Protein AF-A0A6N6SAE1-F1 (afdb_monomer_lite)

Radius of gyration: 24.91 Å; chains: 1; bounding box: 40×36×78 Å

Sequence (89 aa):
MTKKLYDVCHGREYEKGGETKTAWSRVGVLVMAEDGRIAIRLDAVPAGAWDGWLKVFPREEKDKPAPAPAAPPPKAKPAFADMDDDIPF

pLDDT: mean 81.87, std 14.16, range [52.81, 96.44]

Secondary structure (DSSP, 8-state):
---EEEEEEEEEEEEETTEEEEEEEEEEEEEE-TTS-EEEEES----SS--S--EEEEPPP--SPPPPPPPPPP-PPPTTTTSSS----

Structure (mmCIF, N/CA/C/O backbone):
data_AF-A0A6N6SAE1-F1
#
_entry.id   AF-A0A6N6SAE1-F1
#
loop_
_atom_site.group_PDB
_atom_site.id
_atom_site.type_symbol
_atom_site.label_atom_id
_atom_site.label_alt_id
_atom_site.label_comp_id
_atom_site.label_asym_id
_atom_site.label_entity_id
_atom_site.label_seq_id
_atom_site.pdbx_PDB_ins_code
_atom_site.Cartn_x
_atom_site.Cartn_y
_atom_site.Cartn_z
_atom_site.occupancy
_atom_site.B_iso_or_equiv
_atom_site.auth_seq_id
_atom_site.auth_comp_id
_atom_site.auth_asym_id
_atom_site.auth_atom_id
_atom_site.pdbx_PDB_model_num
ATOM 1 N N . MET A 1 1 ? -21.313 4.439 13.594 1.00 54.81 1 MET A N 1
ATOM 2 C CA . MET A 1 1 ? -20.119 3.575 13.550 1.00 54.81 1 MET A CA 1
ATOM 3 C C . MET A 1 1 ? -19.535 3.656 12.152 1.00 54.81 1 MET A C 1
ATOM 5 O O . MET A 1 1 ? -19.922 2.876 11.288 1.00 54.81 1 MET A O 1
ATOM 9 N N . THR A 1 2 ? -18.657 4.623 11.908 1.00 63.59 2 THR A N 1
ATOM 10 C CA . THR A 1 2 ? -18.066 4.857 10.584 1.00 63.59 2 THR A CA 1
ATOM 11 C C . THR A 1 2 ? -16.598 4.461 10.640 1.00 63.59 2 THR A C 1
ATOM 13 O O . THR A 1 2 ? -15.753 5.194 11.146 1.00 63.59 2 THR A O 1
ATOM 16 N N . LYS A 1 3 ? -16.284 3.260 10.147 1.00 77.50 3 LYS A N 1
ATOM 17 C CA . LYS A 1 3 ? -14.899 2.793 10.015 1.00 77.50 3 LYS A CA 1
ATOM 18 C C . LYS A 1 3 ? -14.246 3.530 8.850 1.00 77.50 3 LYS A C 1
ATOM 20 O O . LYS A 1 3 ? -14.803 3.538 7.755 1.00 77.50 3 LYS A O 1
ATOM 25 N N . LYS A 1 4 ? -13.061 4.107 9.063 1.00 89.12 4 LYS A N 1
ATOM 26 C CA . LYS A 1 4 ? -12.294 4.714 7.968 1.00 89.12 4 LYS A CA 1
ATOM 27 C C . LYS A 1 4 ? -11.516 3.626 7.242 1.00 89.12 4 LYS A C 1
ATOM 29 O O . LYS A 1 4 ? -10.772 2.863 7.865 1.00 89.12 4 LYS A O 1
ATOM 34 N N . LEU A 1 5 ? -11.715 3.553 5.932 1.00 93.19 5 LEU A N 1
ATOM 35 C CA . LEU A 1 5 ? -11.026 2.619 5.055 1.00 93.19 5 LEU A CA 1
ATOM 36 C C . LEU A 1 5 ? -9.963 3.360 4.254 1.00 93.19 5 LEU A C 1
ATOM 38 O O . LEU A 1 5 ? -10.210 4.433 3.706 1.00 93.19 5 LEU A O 1
ATOM 42 N N . TYR A 1 6 ? -8.798 2.740 4.154 1.00 95.31 6 TYR A N 1
ATOM 43 C CA . TYR A 1 6 ? -7.701 3.214 3.333 1.00 95.31 6 TYR A CA 1
ATOM 44 C C . TYR A 1 6 ? -7.230 2.090 2.416 1.00 95.31 6 TYR A C 1
ATOM 46 O O . TYR A 1 6 ? -7.172 0.927 2.824 1.00 95.31 6 TYR A O 1
ATOM 54 N N . ASP A 1 7 ? -6.887 2.435 1.184 1.00 96.25 7 ASP A N 1
ATOM 55 C CA . ASP A 1 7 ? -6.240 1.527 0.250 1.00 96.25 7 ASP A CA 1
ATOM 56 C C . ASP A 1 7 ? -4.734 1.504 0.525 1.00 96.25 7 ASP A C 1
ATOM 58 O O . ASP A 1 7 ? -4.096 2.542 0.703 1.00 96.25 7 ASP A O 1
ATOM 62 N N . VAL A 1 8 ? -4.165 0.301 0.577 1.00 96.38 8 VAL A N 1
ATOM 63 C CA . VAL A 1 8 ? -2.723 0.086 0.735 1.00 96.38 8 VAL A CA 1
ATOM 64 C C . VAL A 1 8 ? -2.162 -0.269 -0.632 1.00 96.38 8 VAL A C 1
ATOM 66 O O . VAL A 1 8 ? -2.599 -1.250 -1.236 1.00 96.38 8 VAL A O 1
ATOM 69 N N . CYS A 1 9 ? -1.211 0.516 -1.127 1.00 95.12 9 CYS A N 1
ATOM 70 C CA . CYS A 1 9 ? -0.707 0.438 -2.492 1.00 95.12 9 CYS A CA 1
ATOM 71 C C . CYS A 1 9 ? 0.816 0.297 -2.538 1.00 95.12 9 CYS A C 1
ATOM 73 O O . CYS A 1 9 ? 1.544 0.925 -1.771 1.00 95.12 9 CYS A O 1
ATOM 75 N N . HIS A 1 10 ? 1.287 -0.487 -3.500 1.00 93.94 10 HIS A 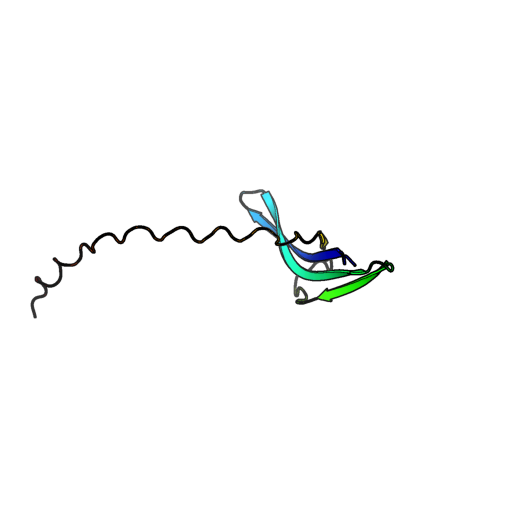N 1
ATOM 76 C CA . HIS A 1 10 ? 2.683 -0.558 -3.912 1.00 93.94 10 HIS A CA 1
ATOM 77 C C . HIS A 1 10 ? 2.895 0.371 -5.116 1.00 93.94 10 HIS A C 1
ATOM 79 O O . HIS A 1 10 ? 2.070 0.402 -6.033 1.00 93.94 10 HIS A O 1
ATOM 85 N N . GLY A 1 11 ? 3.980 1.145 -5.090 1.00 92.88 11 GLY A N 1
ATOM 86 C CA . GLY A 1 11 ? 4.396 1.997 -6.200 1.00 92.88 11 GLY A CA 1
ATOM 87 C C . GLY A 1 11 ? 5.464 1.316 -7.049 1.00 92.88 11 GLY A C 1
ATOM 88 O O . GLY A 1 11 ? 6.392 0.714 -6.511 1.00 92.88 11 GLY A O 1
ATOM 89 N N . ARG A 1 12 ? 5.349 1.433 -8.371 1.00 90.38 12 ARG A N 1
ATOM 90 C CA . ARG A 1 12 ? 6.397 1.066 -9.327 1.00 90.38 12 ARG A CA 1
ATOM 91 C C . ARG A 1 12 ? 6.691 2.249 -10.232 1.00 90.38 12 ARG A C 1
ATOM 93 O O . ARG A 1 12 ? 5.783 2.771 -10.875 1.00 90.38 12 ARG A O 1
ATOM 100 N N . GLU A 1 13 ? 7.949 2.651 -10.304 1.00 91.19 13 GLU A N 1
ATOM 101 C CA . GLU A 1 13 ? 8.373 3.698 -11.228 1.00 91.19 13 GLU A CA 1
ATOM 102 C C . GLU A 1 13 ? 8.442 3.175 -12.665 1.00 91.19 13 GLU A C 1
ATOM 104 O O . GLU A 1 13 ? 8.792 2.018 -12.920 1.00 91.19 13 GLU A O 1
ATOM 109 N N . TYR A 1 14 ? 8.064 4.031 -13.606 1.00 90.81 14 TYR A N 1
ATOM 110 C CA . TYR A 1 14 ? 8.172 3.790 -15.035 1.00 90.81 14 TYR A CA 1
ATOM 111 C C . TYR A 1 14 ? 8.376 5.116 -15.767 1.00 90.81 14 TYR A C 1
ATOM 113 O O . TYR A 1 14 ? 7.864 6.155 -15.350 1.00 90.81 14 TYR A O 1
ATOM 121 N N . GLU A 1 15 ? 9.098 5.079 -16.882 1.00 94.19 15 GLU A N 1
ATOM 122 C CA . GLU A 1 15 ? 9.244 6.242 -17.752 1.00 94.19 15 GLU A CA 1
ATOM 123 C C . GLU A 1 15 ? 8.121 6.277 -18.787 1.00 94.19 15 GLU A C 1
ATOM 125 O O . GLU A 1 15 ? 7.785 5.270 -19.416 1.00 94.19 15 GLU A O 1
ATOM 130 N N . LYS A 1 16 ? 7.535 7.457 -18.989 1.00 91.38 16 LYS A N 1
ATOM 131 C CA . LYS A 1 16 ? 6.568 7.690 -20.062 1.00 91.38 16 LYS A CA 1
ATOM 132 C C . LYS A 1 16 ? 6.779 9.071 -20.656 1.00 91.38 16 LYS A C 1
ATOM 134 O O . LYS A 1 16 ? 6.408 10.070 -20.050 1.00 91.38 16 LYS A O 1
ATOM 139 N N . GLY A 1 17 ? 7.331 9.103 -21.868 1.00 86.81 17 GLY A N 1
ATOM 140 C CA . GLY A 1 17 ? 7.569 10.349 -22.602 1.00 86.81 17 GLY A CA 1
ATOM 141 C C . GLY A 1 17 ? 8.671 11.221 -21.997 1.00 86.81 17 GLY A C 1
ATOM 142 O O . GLY A 1 17 ? 8.551 12.436 -22.035 1.00 86.81 17 GLY A O 1
ATOM 143 N N . GLY A 1 18 ? 9.710 10.612 -21.414 1.00 91.69 18 GLY A N 1
ATOM 144 C CA . GLY A 1 18 ? 10.824 11.333 -20.783 1.00 91.69 18 GLY A CA 1
ATOM 145 C C . GLY A 1 18 ? 10.557 11.810 -19.351 1.00 91.69 18 GLY A C 1
ATOM 146 O O . GLY A 1 18 ? 11.423 12.441 -18.757 1.00 91.69 18 GLY A O 1
ATOM 147 N N . GLU A 1 19 ? 9.387 11.499 -18.784 1.00 92.38 19 GLU A N 1
ATOM 148 C CA . GLU A 1 19 ? 9.067 11.752 -17.377 1.00 92.38 19 GLU A CA 1
ATOM 149 C C . GLU A 1 19 ? 8.975 10.439 -16.591 1.00 92.38 19 GLU A C 1
ATOM 151 O O . GLU A 1 19 ? 8.303 9.493 -17.024 1.00 92.38 19 GLU A O 1
ATOM 156 N N . THR A 1 20 ? 9.572 10.414 -15.399 1.00 93.00 20 THR A N 1
ATOM 157 C CA . THR A 1 20 ? 9.386 9.337 -14.420 1.00 93.00 20 THR A CA 1
ATOM 158 C C . THR A 1 20 ? 8.031 9.485 -13.737 1.00 93.00 20 THR A C 1
ATOM 160 O O . THR A 1 20 ? 7.721 10.521 -13.148 1.00 93.00 20 THR A O 1
ATOM 163 N N . LYS A 1 21 ? 7.206 8.438 -13.806 1.00 93.00 21 LYS A N 1
ATOM 164 C CA . LYS A 1 21 ? 5.882 8.365 -13.175 1.00 93.00 21 LYS A CA 1
ATOM 165 C C . LYS A 1 21 ? 5.794 7.139 -12.280 1.00 93.00 21 LYS A C 1
ATOM 167 O O . LYS A 1 21 ? 6.439 6.126 -12.527 1.00 93.00 21 LYS A O 1
ATOM 172 N N . TH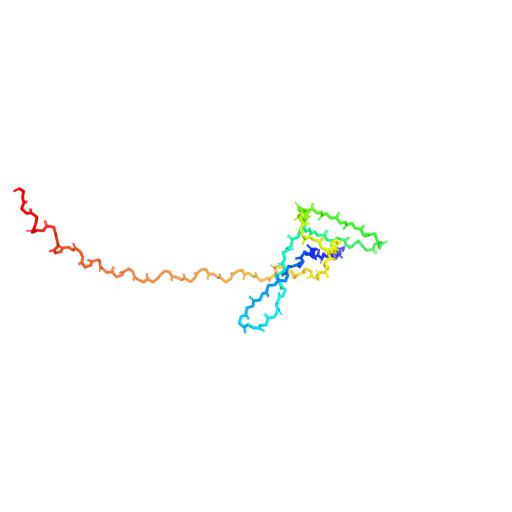R A 1 22 ? 4.950 7.209 -11.254 1.0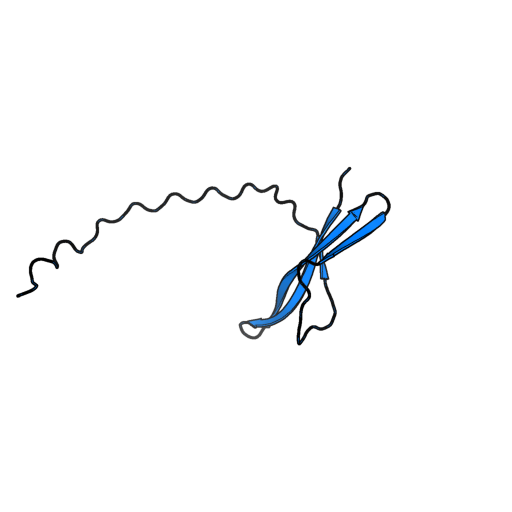0 92.75 22 THR A N 1
ATOM 173 C CA . THR A 1 22 ? 4.682 6.072 -10.366 1.00 92.75 22 THR A CA 1
ATOM 174 C C . THR A 1 22 ? 3.346 5.436 -10.723 1.00 92.75 22 THR A C 1
ATOM 176 O O . THR A 1 22 ? 2.303 6.090 -10.707 1.00 92.75 22 THR A O 1
ATOM 179 N N . ALA A 1 23 ? 3.370 4.147 -11.047 1.00 91.44 23 ALA A N 1
ATOM 180 C CA . ALA A 1 23 ? 2.185 3.317 -11.169 1.00 91.44 23 ALA A CA 1
ATOM 181 C C . ALA A 1 23 ? 1.845 2.738 -9.793 1.00 91.44 23 ALA A C 1
ATOM 183 O O . ALA A 1 23 ? 2.658 2.037 -9.191 1.00 91.44 23 ALA A O 1
ATOM 184 N N . TRP A 1 24 ? 0.643 3.028 -9.303 1.00 93.19 24 TRP A N 1
ATOM 185 C CA . TRP A 1 24 ? 0.154 2.522 -8.025 1.00 93.19 24 TRP A CA 1
ATOM 186 C C . TRP A 1 24 ? -0.700 1.280 -8.244 1.00 93.19 24 TRP A C 1
ATOM 188 O O . TRP A 1 24 ? -1.687 1.320 -8.974 1.00 93.19 24 TRP A O 1
ATOM 198 N N . SER A 1 25 ? -0.340 0.187 -7.580 1.00 92.56 25 SER A N 1
ATOM 199 C CA . SER A 1 25 ? -1.139 -1.037 -7.538 1.00 92.56 25 SER A CA 1
ATOM 200 C C . SER A 1 25 ? -1.621 -1.269 -6.116 1.00 92.56 25 SER A C 1
ATOM 202 O O . SER A 1 25 ? -0.814 -1.313 -5.188 1.00 92.56 25 SER A O 1
ATOM 204 N N . ARG A 1 26 ? -2.932 -1.428 -5.925 1.00 94.94 26 ARG A N 1
ATOM 205 C CA . ARG A 1 26 ? -3.490 -1.757 -4.611 1.00 94.94 26 ARG A CA 1
ATOM 206 C C . ARG A 1 26 ? -3.137 -3.196 -4.236 1.00 94.94 26 ARG A C 1
ATOM 208 O O . ARG A 1 26 ? -3.371 -4.114 -5.013 1.00 94.94 26 ARG A O 1
ATOM 215 N N . VAL A 1 27 ? -2.625 -3.378 -3.024 1.00 95.88 27 VAL A N 1
ATOM 216 C CA . VAL A 1 27 ? -2.196 -4.670 -2.464 1.00 95.88 27 VAL A CA 1
ATOM 217 C C . VAL A 1 27 ? -2.898 -5.022 -1.154 1.00 95.88 27 VAL A C 1
ATOM 219 O O . VAL A 1 27 ? -2.740 -6.127 -0.645 1.00 95.88 27 VAL A O 1
ATOM 222 N N . GLY A 1 28 ? -3.697 -4.112 -0.599 1.00 95.81 28 GLY A N 1
ATOM 223 C CA . GLY A 1 28 ? -4.468 -4.385 0.605 1.00 95.81 28 GLY A CA 1
ATOM 224 C C . GLY A 1 28 ? -5.376 -3.240 1.027 1.00 95.81 28 GLY A C 1
ATOM 225 O O . GLY A 1 28 ? -5.632 -2.303 0.265 1.00 95.81 28 GLY A O 1
ATOM 226 N N . VAL A 1 29 ? -5.861 -3.335 2.262 1.00 95.94 29 VAL A N 1
ATOM 227 C CA . VAL A 1 29 ? -6.682 -2.333 2.948 1.00 95.94 29 VAL A CA 1
ATOM 228 C C . VAL A 1 29 ? -6.186 -2.144 4.369 1.00 95.94 29 VAL A C 1
ATOM 230 O O . VAL A 1 29 ? -5.879 -3.112 5.065 1.00 95.94 29 VAL A O 1
ATOM 233 N N . LEU A 1 30 ? -6.186 -0.892 4.810 1.00 96.44 30 LEU A N 1
ATOM 234 C CA . LEU A 1 30 ? -6.044 -0.515 6.203 1.00 96.44 30 LEU A CA 1
ATOM 235 C C . LEU A 1 30 ? -7.409 -0.068 6.727 1.00 96.44 30 LEU A C 1
ATOM 237 O O . LEU A 1 30 ? -8.100 0.752 6.119 1.00 96.44 30 LEU A O 1
ATOM 241 N N . VAL A 1 31 ? -7.799 -0.635 7.861 1.00 94.62 31 VAL A N 1
ATOM 242 C CA . VAL A 1 31 ? -9.024 -0.305 8.583 1.00 94.62 31 VAL A CA 1
ATOM 243 C C . VAL A 1 31 ? -8.630 0.387 9.874 1.00 94.62 31 VAL A C 1
ATOM 245 O O . VAL A 1 31 ? -7.896 -0.181 10.684 1.00 94.62 31 VAL A O 1
ATOM 248 N N . MET A 1 32 ? -9.143 1.597 10.066 1.00 93.38 32 MET A N 1
ATOM 249 C CA . MET A 1 32 ? -9.020 2.321 11.324 1.00 93.38 32 MET A CA 1
ATOM 250 C C . MET A 1 32 ? -10.364 2.277 12.047 1.00 93.38 32 MET A C 1
ATOM 252 O O . MET A 1 32 ? -11.379 2.767 11.536 1.00 93.38 32 MET A O 1
ATOM 256 N N . ALA A 1 33 ? -10.374 1.630 13.209 1.00 89.81 33 ALA A N 1
ATOM 257 C CA . ALA A 1 33 ? -11.525 1.584 14.095 1.00 89.81 33 ALA A CA 1
ATOM 258 C C . ALA A 1 33 ? -11.616 2.870 14.938 1.00 89.81 33 ALA A C 1
ATOM 260 O O . ALA A 1 33 ? -10.633 3.586 15.118 1.00 89.81 33 ALA A O 1
ATOM 261 N N . GLU A 1 34 ? -12.813 3.174 15.445 1.00 87.25 34 GLU A N 1
ATOM 262 C CA . GLU A 1 34 ? -13.072 4.384 16.247 1.00 87.25 34 GLU A CA 1
ATOM 263 C C . GLU A 1 34 ? -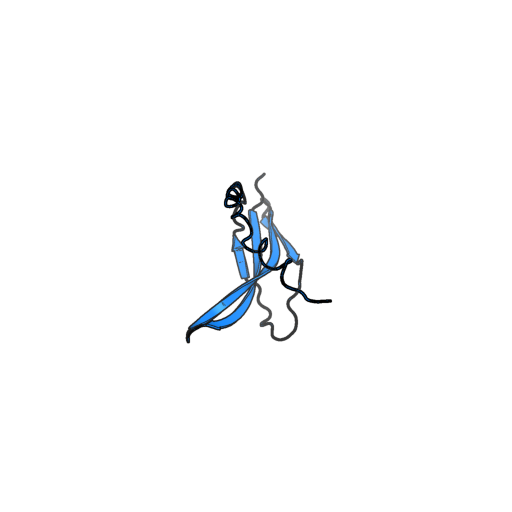12.319 4.372 17.591 1.00 87.25 34 GLU A C 1
ATOM 265 O O . GLU A 1 34 ? -12.000 5.425 18.130 1.00 87.25 34 GLU A O 1
ATOM 270 N N . ASP A 1 35 ? -11.979 3.186 18.100 1.00 90.44 35 ASP A N 1
ATOM 271 C CA . ASP A 1 35 ? -11.187 2.972 19.319 1.00 90.44 35 ASP A CA 1
ATOM 272 C C . ASP A 1 35 ? -9.667 3.135 19.106 1.00 90.44 35 ASP A C 1
ATOM 274 O O . ASP A 1 35 ? -8.876 2.843 20.003 1.00 90.44 35 ASP A O 1
ATOM 278 N N . GLY A 1 36 ? -9.250 3.572 17.914 1.00 87.38 36 GLY A N 1
ATOM 279 C CA . GLY A 1 36 ? -7.851 3.779 17.552 1.00 87.38 36 GLY A CA 1
ATOM 280 C C . GLY A 1 36 ? -7.114 2.511 17.123 1.00 87.38 36 GLY A C 1
ATOM 281 O O . GLY A 1 36 ? -5.934 2.588 16.778 1.00 87.38 36 GLY A O 1
ATOM 282 N N . ARG A 1 37 ? -7.772 1.344 17.095 1.00 91.75 37 ARG A N 1
ATOM 283 C CA . ARG A 1 37 ? -7.144 0.120 16.585 1.00 91.75 37 ARG A CA 1
ATOM 284 C C . ARG A 1 37 ? -6.972 0.199 15.073 1.00 91.75 37 ARG A C 1
ATOM 286 O O . ARG A 1 37 ? -7.880 0.589 14.335 1.00 91.75 37 ARG A O 1
ATOM 293 N N . ILE A 1 38 ? -5.802 -0.233 14.618 1.00 94.81 38 ILE A N 1
ATOM 294 C CA . ILE A 1 38 ? -5.438 -0.284 13.206 1.00 94.81 38 ILE A CA 1
ATOM 295 C C . ILE A 1 38 ? -5.270 -1.747 12.818 1.00 94.81 38 ILE A C 1
ATOM 297 O O . ILE A 1 38 ? -4.512 -2.481 13.448 1.00 94.81 38 ILE A O 1
ATOM 301 N N . ALA A 1 39 ? -5.972 -2.160 11.769 1.00 94.88 39 ALA A N 1
ATOM 302 C CA . ALA A 1 39 ? -5.821 -3.476 11.169 1.00 94.88 39 ALA A CA 1
ATOM 303 C C . ALA A 1 39 ? -5.456 -3.328 9.693 1.0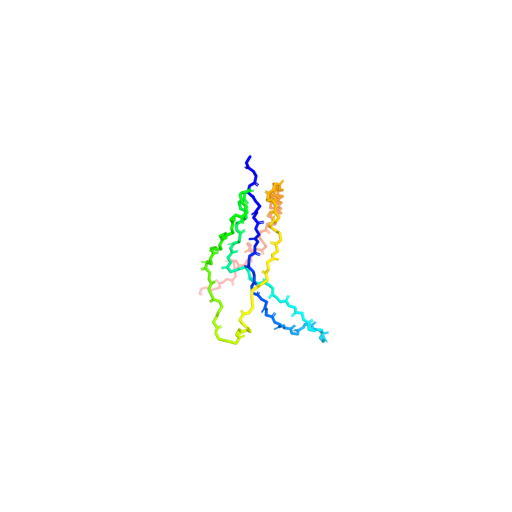0 94.88 39 ALA A C 1
ATOM 305 O O . ALA A 1 39 ? -6.041 -2.508 8.986 1.00 94.88 39 ALA A O 1
ATOM 306 N N . ILE A 1 40 ? -4.514 -4.139 9.217 1.00 95.56 40 ILE A N 1
ATOM 307 C CA . ILE A 1 40 ? -4.130 -4.193 7.805 1.00 95.56 40 ILE A CA 1
ATOM 308 C C . ILE A 1 40 ? -4.437 -5.589 7.281 1.00 95.56 40 ILE A C 1
ATOM 310 O O . ILE A 1 40 ? -4.024 -6.587 7.869 1.00 95.56 40 ILE A O 1
ATOM 314 N N . ARG A 1 41 ? -5.150 -5.654 6.157 1.00 95.44 41 ARG A N 1
ATOM 315 C CA . ARG A 1 41 ? -5.350 -6.877 5.382 1.00 95.44 41 ARG A CA 1
ATOM 316 C C . ARG A 1 41 ? -4.628 -6.719 4.054 1.00 95.44 41 ARG A C 1
ATOM 318 O O . ARG A 1 41 ? -5.005 -5.861 3.259 1.00 95.44 41 ARG A O 1
ATOM 325 N N . LEU A 1 42 ? -3.610 -7.540 3.824 1.00 96.00 42 LEU A N 1
ATOM 326 C CA . LEU A 1 42 ? -2.928 -7.628 2.536 1.00 96.00 42 LEU A CA 1
ATOM 327 C C . LEU A 1 42 ? -3.601 -8.714 1.692 1.00 96.00 42 LEU A C 1
ATOM 329 O O . LEU A 1 42 ? -3.773 -9.841 2.149 1.00 96.00 42 LEU A O 1
ATOM 333 N N . ASP A 1 43 ? -4.012 -8.346 0.482 1.00 94.25 43 ASP A N 1
ATOM 334 C CA . ASP A 1 43 ? -4.524 -9.257 -0.546 1.00 94.25 43 ASP A CA 1
ATOM 335 C C . ASP A 1 43 ? -3.373 -9.829 -1.389 1.00 94.25 43 ASP A C 1
ATOM 337 O O . ASP A 1 43 ? -3.450 -10.952 -1.881 1.00 94.25 43 ASP A O 1
ATOM 341 N N . ALA A 1 44 ? -2.298 -9.052 -1.536 1.00 92.12 44 ALA A N 1
ATOM 342 C CA . ALA A 1 44 ? -1.084 -9.429 -2.239 1.00 92.12 44 ALA A CA 1
ATOM 343 C C . ALA A 1 44 ? 0.143 -8.847 -1.530 1.00 92.12 44 ALA A C 1
ATOM 345 O O . ALA A 1 44 ? 0.063 -7.822 -0.853 1.00 92.12 44 ALA A O 1
ATOM 346 N N . VAL A 1 45 ? 1.294 -9.489 -1.717 1.00 90.94 45 VAL A N 1
ATOM 347 C CA . VAL A 1 45 ? 2.591 -8.971 -1.275 1.00 90.94 45 VAL A CA 1
ATOM 348 C C . VAL A 1 45 ? 3.451 -8.773 -2.522 1.00 90.94 45 VAL A C 1
ATOM 350 O O . VAL A 1 45 ? 3.614 -9.733 -3.280 1.00 90.94 45 VAL A O 1
ATOM 353 N N . PRO A 1 46 ? 3.969 -7.559 -2.788 1.00 88.19 46 PRO A N 1
ATOM 354 C CA . PRO A 1 46 ? 4.887 -7.347 -3.899 1.00 88.19 46 PRO A CA 1
ATOM 355 C C . PRO A 1 46 ? 6.126 -8.235 -3.747 1.00 88.19 46 PRO A C 1
ATOM 357 O O . PRO A 1 46 ? 6.666 -8.377 -2.652 1.00 88.19 46 PRO A O 1
ATOM 360 N N . ALA A 1 47 ? 6.588 -8.820 -4.849 1.00 86.75 47 ALA A N 1
ATOM 361 C CA . ALA A 1 47 ? 7.774 -9.671 -4.879 1.00 86.75 47 ALA A CA 1
ATOM 362 C C . ALA A 1 47 ? 8.795 -9.145 -5.899 1.00 86.75 47 ALA A C 1
ATOM 364 O O . ALA A 1 47 ? 8.430 -8.479 -6.869 1.00 86.75 47 ALA A O 1
ATOM 365 N N . GLY A 1 48 ? 10.075 -9.469 -5.695 1.00 84.94 48 GLY A N 1
ATOM 366 C CA . GLY A 1 48 ? 11.174 -9.052 -6.572 1.00 84.94 48 GLY A CA 1
ATOM 367 C C . GLY A 1 48 ? 11.772 -7.701 -6.174 1.00 84.94 48 GLY A C 1
ATOM 368 O O . GLY A 1 48 ? 12.110 -7.499 -5.011 1.00 84.94 48 GLY A O 1
ATOM 369 N N . ALA A 1 49 ? 11.923 -6.788 -7.141 1.00 77.50 49 ALA A N 1
ATOM 370 C CA . ALA A 1 49 ? 12.491 -5.448 -6.953 1.00 77.50 49 ALA A CA 1
ATOM 371 C C . ALA A 1 49 ? 11.495 -4.491 -6.267 1.00 77.50 49 ALA A C 1
ATOM 373 O O . ALA A 1 49 ? 11.030 -3.518 -6.860 1.00 77.50 49 ALA A O 1
ATOM 374 N N . TRP A 1 50 ? 11.124 -4.810 -5.028 1.00 81.69 50 TRP A N 1
ATOM 375 C CA . TRP A 1 50 ? 10.297 -3.968 -4.170 1.00 81.69 50 TRP A CA 1
ATOM 376 C C . TRP A 1 50 ? 11.171 -3.290 -3.111 1.00 81.69 50 TRP A C 1
ATOM 378 O O . TRP A 1 50 ? 12.020 -3.924 -2.491 1.00 81.69 50 TRP A O 1
ATOM 388 N N . ASP A 1 51 ? 10.943 -1.997 -2.898 1.00 82.81 51 ASP A N 1
ATOM 389 C CA . ASP A 1 51 ? 11.636 -1.142 -1.929 1.00 82.81 51 ASP A CA 1
ATOM 390 C C . ASP A 1 51 ? 11.203 -1.374 -0.468 1.00 82.81 51 ASP A C 1
ATOM 392 O O . ASP A 1 51 ? 11.722 -0.731 0.444 1.00 82.81 51 ASP A O 1
ATOM 396 N N . GLY A 1 52 ? 10.248 -2.279 -0.235 1.00 88.94 52 GLY A N 1
ATOM 397 C CA . GLY A 1 52 ? 9.724 -2.610 1.090 1.00 88.94 52 GLY A CA 1
ATOM 398 C C . GLY A 1 52 ? 8.666 -1.634 1.609 1.00 88.94 52 GLY A C 1
ATOM 399 O O . GLY A 1 52 ? 8.140 -1.835 2.705 1.00 88.94 52 GLY A O 1
ATOM 400 N N . TRP A 1 53 ? 8.306 -0.602 0.839 1.00 92.06 53 TRP A N 1
ATOM 401 C CA . TRP A 1 53 ? 7.339 0.404 1.267 1.00 92.06 53 TRP A CA 1
ATOM 402 C C . TRP A 1 53 ? 5.963 0.202 0.640 1.00 92.06 53 TRP A C 1
ATOM 404 O O . TRP A 1 53 ? 5.817 -0.042 -0.558 1.00 92.06 53 TRP A O 1
ATOM 414 N N . LEU A 1 54 ? 4.930 0.367 1.469 1.00 94.75 54 LEU A N 1
ATOM 415 C CA . LEU A 1 54 ? 3.539 0.486 1.042 1.00 94.75 54 LEU A CA 1
ATOM 416 C C . LEU A 1 54 ? 3.032 1.883 1.394 1.00 94.75 54 LEU A C 1
ATOM 418 O O . LEU A 1 54 ? 3.299 2.403 2.478 1.00 94.75 54 LEU A O 1
ATOM 422 N N . LYS A 1 55 ? 2.294 2.498 0.474 1.00 94.94 55 LYS A N 1
ATOM 423 C CA . LYS A 1 55 ? 1.665 3.805 0.672 1.00 94.94 55 LYS A CA 1
ATOM 424 C C . LYS A 1 55 ? 0.180 3.621 0.947 1.00 94.94 55 LYS A C 1
ATOM 426 O O . LYS A 1 55 ? -0.457 2.742 0.376 1.00 94.94 55 LYS A O 1
ATOM 431 N N . VAL A 1 56 ? -0.357 4.445 1.837 1.00 95.94 56 VAL A N 1
ATOM 432 C CA . VAL A 1 56 ? -1.745 4.362 2.296 1.00 95.94 56 VAL A CA 1
ATOM 433 C C . VAL A 1 56 ? -2.503 5.576 1.775 1.00 95.94 56 VAL A C 1
ATOM 435 O O . VAL A 1 56 ? -2.088 6.708 2.015 1.00 95.94 56 VAL A O 1
ATOM 438 N N . PHE A 1 57 ? -3.608 5.340 1.075 1.00 94.69 57 PHE A N 1
ATOM 439 C CA . PHE A 1 57 ? -4.443 6.376 0.472 1.00 94.69 57 PHE A CA 1
ATOM 440 C C . PHE A 1 57 ? -5.872 6.281 1.017 1.00 94.69 57 PHE A C 1
ATOM 442 O O . PHE A 1 57 ? -6.360 5.167 1.216 1.00 94.69 57 PHE A O 1
ATOM 449 N N . PRO A 1 58 ? -6.570 7.400 1.286 1.00 92.69 58 PRO A N 1
ATOM 450 C CA . PRO A 1 58 ? -7.987 7.361 1.635 1.00 92.69 58 PRO A CA 1
ATOM 451 C C . PRO A 1 58 ? -8.771 6.618 0.555 1.00 92.69 58 PRO A C 1
ATOM 453 O O . PRO A 1 58 ? -8.600 6.893 -0.632 1.00 92.69 58 PRO A O 1
ATOM 456 N N . ARG A 1 59 ? -9.610 5.662 0.956 1.00 87.75 59 ARG A N 1
ATOM 457 C CA . ARG A 1 59 ? -10.437 4.940 -0.004 1.00 87.75 59 ARG A CA 1
ATOM 458 C C . ARG A 1 59 ? -11.613 5.824 -0.394 1.00 87.75 59 ARG A C 1
ATOM 460 O O . ARG A 1 59 ? -12.399 6.206 0.469 1.00 87.75 59 ARG A O 1
ATOM 467 N N . GLU A 1 60 ? -11.741 6.122 -1.681 1.00 81.56 60 GLU A N 1
ATOM 468 C CA . GLU A 1 60 ? -12.913 6.830 -2.190 1.00 81.56 60 GLU A CA 1
ATOM 469 C C . GLU A 1 60 ? -14.166 5.973 -1.953 1.00 81.56 60 GLU A C 1
ATOM 471 O O . GLU A 1 60 ? -14.214 4.787 -2.313 1.00 81.56 60 GLU A O 1
ATOM 476 N N . GLU A 1 61 ? -15.180 6.552 -1.307 1.00 67.69 61 GLU A N 1
ATOM 477 C CA . GLU A 1 61 ? -16.486 5.914 -1.170 1.00 67.69 61 GLU A CA 1
ATOM 478 C C . GLU A 1 61 ? -17.080 5.747 -2.572 1.00 67.69 61 GLU A C 1
ATOM 480 O O . GLU A 1 61 ? -17.271 6.712 -3.312 1.00 67.69 61 GLU A O 1
ATOM 485 N N . LYS A 1 62 ? -17.354 4.498 -2.964 1.00 59.25 62 LYS A N 1
ATOM 486 C CA . LYS A 1 62 ? -17.960 4.144 -4.258 1.00 59.25 62 LYS A CA 1
ATOM 487 C C . LYS A 1 62 ? -19.452 4.516 -4.327 1.00 59.25 62 LYS A C 1
ATOM 489 O O . LYS A 1 62 ? -20.236 3.782 -4.916 1.00 59.25 62 LYS A O 1
ATOM 494 N N . ASP A 1 63 ? -19.842 5.660 -3.782 1.00 53.81 63 ASP A N 1
ATOM 495 C CA . ASP A 1 63 ? -21.206 6.198 -3.867 1.00 53.81 63 ASP A CA 1
ATOM 496 C C . ASP A 1 63 ? -21.453 6.973 -5.176 1.00 53.81 63 ASP A C 1
ATOM 498 O O . ASP A 1 63 ? -22.338 7.817 -5.284 1.00 53.81 63 ASP A O 1
ATOM 502 N N . LYS A 1 64 ? -20.664 6.688 -6.221 1.00 53.59 64 LYS A N 1
ATOM 503 C CA . LYS A 1 64 ? -21.022 7.071 -7.586 1.00 53.59 64 LYS A CA 1
ATOM 504 C C . LYS A 1 64 ? -21.640 5.862 -8.281 1.00 53.59 64 LYS A C 1
ATOM 506 O O . LYS A 1 64 ? -20.908 4.902 -8.542 1.00 53.59 64 LYS A O 1
ATOM 511 N N . PRO A 1 65 ? -22.947 5.891 -8.614 1.00 52.81 65 PRO A N 1
ATOM 512 C CA . PRO A 1 65 ? -23.506 4.913 -9.530 1.00 52.81 65 PRO A CA 1
ATOM 513 C C . PRO A 1 65 ? -22.647 4.916 -10.795 1.00 52.81 65 PRO A C 1
ATOM 515 O O . PRO A 1 65 ? -22.321 5.979 -11.331 1.00 52.81 65 PRO A O 1
ATOM 518 N N . ALA A 1 66 ? -22.222 3.728 -11.232 1.00 61.34 66 ALA A N 1
ATOM 519 C CA . ALA A 1 66 ? -21.523 3.588 -12.499 1.00 61.34 66 ALA A CA 1
ATOM 520 C C . ALA A 1 66 ? -22.373 4.270 -13.589 1.00 61.34 66 ALA A C 1
ATOM 522 O O . ALA A 1 66 ? -23.588 4.044 -13.611 1.00 61.34 66 ALA A O 1
ATOM 523 N N . PRO A 1 67 ? -21.792 5.117 -14.461 1.00 60.62 67 PRO A N 1
ATOM 524 C CA . PRO A 1 67 ? -22.545 5.666 -15.578 1.00 60.62 67 PRO A CA 1
ATOM 525 C C . PRO A 1 67 ? -23.147 4.497 -16.361 1.00 60.62 67 PRO A C 1
ATOM 527 O O . PRO A 1 67 ? -22.451 3.523 -16.661 1.00 60.62 67 PRO A O 1
ATOM 530 N N . ALA A 1 68 ? -24.456 4.568 -16.614 1.00 69.56 68 ALA A N 1
ATOM 531 C CA . ALA A 1 68 ? -25.169 3.550 -17.370 1.00 69.56 68 ALA A CA 1
ATOM 532 C C . ALA A 1 68 ? -24.418 3.283 -18.689 1.00 69.56 68 ALA A C 1
ATOM 534 O O . ALA A 1 68 ? -23.969 4.246 -19.320 1.00 69.56 68 ALA A O 1
ATOM 535 N N . PRO A 1 69 ? -24.240 2.014 -19.103 1.00 68.88 69 PRO A N 1
ATOM 536 C CA . PRO A 1 69 ? -23.567 1.711 -20.356 1.00 68.88 69 PRO A CA 1
ATOM 537 C C . PRO A 1 69 ? -24.248 2.476 -21.495 1.00 68.88 69 PRO A C 1
ATOM 539 O O . PRO A 1 69 ? -25.467 2.400 -21.660 1.00 68.88 69 PRO A O 1
ATOM 542 N N . ALA A 1 70 ? -23.459 3.251 -22.245 1.00 72.19 70 ALA A N 1
ATOM 543 C CA . ALA A 1 70 ? -23.939 3.967 -23.417 1.00 72.19 70 ALA A CA 1
ATOM 544 C C . ALA A 1 70 ? -24.609 2.971 -24.375 1.00 72.19 70 ALA A C 1
ATOM 546 O O . ALA A 1 70 ? -24.089 1.874 -24.601 1.00 72.19 70 ALA A O 1
ATOM 547 N N . ALA A 1 71 ? -25.777 3.346 -24.905 1.00 72.69 71 ALA A N 1
ATOM 548 C CA . ALA A 1 71 ? -26.524 2.517 -25.840 1.00 72.69 71 ALA A CA 1
ATOM 549 C C . ALA A 1 71 ? -25.622 2.089 -27.018 1.00 72.69 71 ALA A C 1
ATOM 551 O O . ALA A 1 71 ? -24.849 2.913 -27.517 1.00 72.69 71 ALA A O 1
ATOM 552 N N . PRO A 1 72 ? -25.693 0.821 -27.465 1.00 70.38 72 PRO A N 1
ATOM 553 C CA . PRO A 1 72 ? -24.887 0.360 -28.586 1.00 70.38 72 PRO A CA 1
ATOM 554 C C . PRO A 1 72 ? -25.220 1.177 -29.848 1.00 70.38 72 PRO A C 1
ATOM 556 O O . PRO A 1 72 ? -26.395 1.488 -30.075 1.00 70.38 72 PRO A O 1
ATOM 559 N N . PRO A 1 73 ? -24.221 1.525 -30.681 1.00 73.50 73 PRO A N 1
ATOM 560 C CA . PRO A 1 73 ? -24.471 2.214 -31.939 1.00 73.50 73 PRO A CA 1
ATOM 561 C C . PRO A 1 73 ? -25.382 1.363 -32.842 1.00 73.50 73 PRO A C 1
ATOM 563 O O . PRO A 1 73 ? -25.312 0.128 -32.797 1.00 73.50 73 PRO A O 1
ATOM 566 N N . PRO A 1 74 ? -26.246 1.987 -33.666 1.00 68.81 74 PRO A N 1
ATOM 567 C CA . PRO A 1 74 ? -27.096 1.255 -34.595 1.00 68.81 74 PRO A CA 1
ATOM 568 C C . PRO A 1 74 ? -26.224 0.410 -35.528 1.00 68.81 74 PRO A C 1
ATOM 570 O O . PRO A 1 74 ? -25.269 0.904 -36.128 1.00 68.81 74 PRO A O 1
ATOM 573 N N . LYS A 1 75 ? -26.545 -0.885 -35.628 1.00 68.50 75 LYS A N 1
ATOM 574 C CA . LYS A 1 75 ? -25.851 -1.831 -36.508 1.00 68.50 75 LYS A CA 1
ATOM 575 C C . LYS A 1 75 ? -25.943 -1.327 -37.951 1.00 68.50 75 LYS A C 1
ATOM 577 O O . LYS A 1 75 ? -27.028 -1.313 -38.530 1.00 68.50 75 LYS A O 1
ATOM 582 N N . ALA A 1 76 ? -24.813 -0.926 -38.529 1.00 67.44 76 ALA A N 1
ATOM 583 C CA . ALA A 1 76 ? -24.705 -0.735 -39.968 1.00 67.44 76 ALA A CA 1
ATOM 584 C C . ALA A 1 76 ? -24.940 -2.087 -40.663 1.00 67.44 76 ALA A C 1
ATOM 586 O O . ALA A 1 76 ? -24.454 -3.122 -40.202 1.00 67.44 76 ALA A O 1
ATOM 587 N N . LYS A 1 77 ? -25.724 -2.083 -41.745 1.00 63.72 77 LYS A N 1
ATOM 588 C CA . LYS A 1 77 ? -25.977 -3.275 -42.565 1.00 63.72 77 LYS A CA 1
ATOM 589 C C . LYS A 1 77 ? -24.635 -3.799 -43.115 1.00 63.72 77 LYS A C 1
ATOM 591 O O . LYS A 1 77 ? -23.855 -2.982 -43.603 1.00 63.72 77 LYS A O 1
ATOM 596 N N . PRO A 1 78 ? -24.344 -5.110 -43.042 1.00 55.62 78 PRO A N 1
ATOM 597 C CA . PRO A 1 78 ? -23.093 -5.652 -43.560 1.00 55.62 78 PRO A CA 1
ATOM 598 C C . PRO A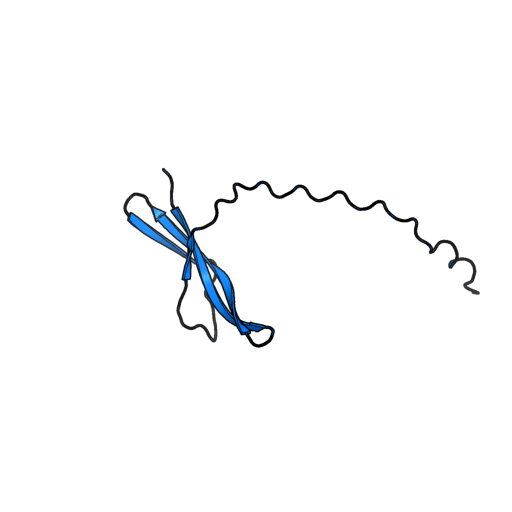 1 78 ? -23.052 -5.543 -45.090 1.00 55.62 78 PRO A C 1
ATOM 600 O O . PRO A 1 78 ? -23.949 -6.023 -45.777 1.00 55.62 78 PRO A O 1
ATOM 603 N N . ALA A 1 79 ? -21.990 -4.928 -45.612 1.00 62.25 79 ALA A N 1
ATOM 604 C CA . ALA A 1 79 ? -21.700 -4.762 -47.039 1.00 62.25 79 ALA A CA 1
ATOM 605 C C . ALA A 1 79 ? -21.097 -6.030 -47.685 1.00 62.25 79 ALA A C 1
ATOM 607 O O . ALA A 1 79 ? -20.303 -5.932 -48.611 1.00 62.25 79 ALA A O 1
ATOM 608 N N . PHE A 1 80 ? -21.440 -7.215 -47.173 1.00 56.28 80 PHE A N 1
ATOM 609 C CA . PHE A 1 80 ? -20.859 -8.498 -47.595 1.00 56.28 80 PHE A CA 1
ATOM 610 C C . PHE A 1 80 ? -21.853 -9.401 -48.341 1.00 56.28 80 PHE A C 1
ATOM 612 O O . PHE A 1 80 ? -21.529 -10.543 -48.628 1.00 56.28 80 PHE A O 1
ATOM 619 N N . ALA A 1 81 ? -23.053 -8.910 -48.671 1.00 58.81 81 ALA A N 1
ATOM 620 C CA . ALA A 1 81 ? -24.055 -9.691 -49.405 1.00 58.81 81 ALA A CA 1
ATOM 621 C C . ALA A 1 81 ? -23.746 -9.862 -50.910 1.00 58.81 81 ALA A C 1
ATOM 623 O O . ALA A 1 81 ? -24.488 -10.558 -51.589 1.00 58.81 81 ALA A O 1
ATOM 624 N N . ASP A 1 82 ? -22.677 -9.241 -51.418 1.00 59.53 82 ASP A N 1
ATOM 625 C CA . ASP A 1 82 ? -22.321 -9.207 -52.850 1.00 59.53 82 ASP A CA 1
ATOM 626 C C . ASP A 1 82 ? -21.078 -10.062 -53.188 1.00 59.53 82 ASP A C 1
ATOM 628 O O . ASP A 1 82 ? -20.587 -10.033 -54.307 1.00 59.53 82 ASP A O 1
ATOM 632 N N . MET A 1 83 ? -20.520 -10.800 -52.217 1.00 58.31 83 MET A N 1
ATOM 633 C CA . MET A 1 83 ? -19.269 -11.569 -52.385 1.00 58.31 83 MET A CA 1
ATOM 634 C C . MET A 1 83 ? -19.456 -13.095 -52.384 1.00 58.31 83 MET A C 1
ATOM 636 O O . MET A 1 83 ? -18.478 -13.814 -52.562 1.00 58.31 83 MET A O 1
ATOM 640 N N . ASP A 1 84 ? -20.687 -13.588 -52.210 1.00 62.28 84 ASP A N 1
ATOM 641 C CA . ASP A 1 84 ? -21.014 -15.027 -52.244 1.00 62.28 84 ASP A CA 1
ATOM 642 C C . ASP A 1 84 ? -21.367 -15.549 -53.659 1.00 62.28 84 ASP A C 1
ATOM 644 O O . ASP A 1 84 ? -21.489 -16.757 -53.839 1.00 62.28 84 ASP A O 1
ATOM 648 N N . ASP A 1 85 ? -21.508 -14.681 -54.674 1.00 63.66 85 ASP A N 1
ATOM 649 C CA . ASP A 1 85 ? -21.949 -15.060 -56.040 1.00 63.66 85 ASP A CA 1
ATOM 650 C C . ASP A 1 85 ? -20.791 -15.215 -57.060 1.00 63.66 85 ASP A C 1
ATOM 652 O O . ASP A 1 85 ? -21.021 -15.451 -58.241 1.00 63.66 85 ASP A O 1
ATOM 656 N N . ASP A 1 86 ? -19.526 -15.096 -56.625 1.00 69.50 86 ASP A N 1
ATOM 657 C CA . ASP A 1 86 ? -18.344 -15.103 -57.518 1.00 69.50 86 ASP A CA 1
ATOM 658 C C . ASP A 1 86 ? -17.231 -16.072 -57.050 1.00 69.50 86 ASP A C 1
ATOM 660 O O . ASP A 1 86 ? -16.038 -15.847 -57.256 1.00 69.50 86 ASP A O 1
ATOM 664 N N . ILE A 1 87 ? -17.604 -17.173 -56.379 1.00 67.69 87 ILE A N 1
ATOM 665 C CA . ILE A 1 87 ? -16.687 -18.295 -56.102 1.00 67.69 87 ILE A CA 1
ATOM 666 C C . ILE A 1 87 ? -16.958 -19.414 -57.124 1.00 67.69 87 ILE A C 1
ATOM 668 O O . ILE A 1 87 ? -17.916 -20.172 -56.950 1.00 67.69 87 ILE A O 1
ATOM 672 N N . PRO A 1 88 ? -16.141 -19.566 -58.183 1.00 70.88 88 PRO A N 1
ATOM 673 C CA . PRO A 1 88 ? -16.254 -20.709 -59.081 1.00 70.88 88 PRO A CA 1
ATOM 674 C C . PRO A 1 88 ? -15.774 -21.987 -58.369 1.00 70.88 88 PRO A C 1
ATOM 676 O O . PRO A 1 88 ? -14.656 -22.030 -57.850 1.00 70.88 88 PRO A O 1
ATOM 679 N N . PHE A 1 89 ? -16.644 -23.003 -58.327 1.00 71.25 89 PHE A N 1
ATOM 680 C CA . PHE A 1 89 ? -16.344 -24.367 -57.870 1.00 71.25 89 PHE A CA 1
ATOM 681 C C . PHE A 1 89 ? -15.382 -25.108 -58.807 1.00 71.25 89 PHE A C 1
ATOM 683 O O . PHE A 1 89 ? -15.385 -24.821 -60.028 1.00 71.25 89 PHE A O 1
#

Foldseek 3Di:
DDKFKKFKWFWDWDDDPNDIDTDTDTQWMWIQDPVRDIDIDGNHDDDDPGPPDIDIGGDDDPPDDDPDPDDDDPDDDDPCPPPPPPDDD